Protein AF-A0A521S2D3-F1 (afdb_monomer)

Foldseek 3Di:
DVVVVVVVVVVVVVVVVVVVCVVPVPPPPPPDPPVVVVVVVVVVVVVLVVCCVPPPDHDDSVVVVVVVVVVVVD

Mean predicted aligned error: 13.34 Å

Sequence (74 aa):
MKLLNKVGSSVLLLLIGIGMGLLLSGQGKVGAIPKEDYESLETFTNILAIVKKNYVDDVNAKDLVTGAINGMLG

Radius of gyration: 29.64 Å; Cα contacts (8 Å, |Δi|>4): 7; chains: 1; bounding box: 63×21×74 Å

Solvent-accessible surface area (backbone atoms only — not comparable to full-atom values): 4519 Å² total; per-residue (Å²): 124,71,66,65,57,52,53,53,53,52,52,51,52,51,53,50,51,52,53,50,49,60,70,66,70,70,77,72,80,72,83,64,78,59,66,64,61,58,51,50,52,49,52,53,52,52,51,51,52,51,48,52,72,71,46,95,58,95,63,56,69,67,58,53,51,54,50,52,51,51,63,72,74,102

Secondary structure (DSSP, 8-state):
-HHHHHHHHHHHHHHHHHHHHHHHTT--------HHHHHHHHHHHHHHHHHHHH-SS---HHHHHHHHHHHH--

Structure (mmCIF, N/CA/C/O backbone):
data_AF-A0A521S2D3-F1
#
_entry.id   AF-A0A521S2D3-F1
#
loop_
_atom_site.group_PDB
_atom_site.id
_atom_site.type_symbol
_atom_site.label_atom_id
_atom_site.label_alt_id
_atom_site.label_comp_id
_atom_site.label_asym_id
_atom_site.label_entity_id
_atom_site.label_seq_id
_atom_site.pdbx_PDB_ins_code
_atom_site.Cartn_x
_atom_site.Cartn_y
_atom_site.Cartn_z
_atom_site.occupancy
_atom_site.B_iso_or_equiv
_atom_site.auth_seq_id
_atom_site.auth_comp_id
_atom_site.auth_asym_id
_atom_site.auth_atom_id
_atom_site.pdbx_PDB_model_num
ATOM 1 N N . MET A 1 1 ? 41.630 -3.121 -58.213 1.00 53.19 1 MET A N 1
ATOM 2 C CA . MET A 1 1 ? 41.624 -3.644 -56.823 1.00 53.19 1 MET A CA 1
ATOM 3 C C . MET A 1 1 ? 41.357 -2.610 -55.710 1.00 53.19 1 MET A C 1
ATOM 5 O O . MET A 1 1 ? 41.175 -3.028 -54.579 1.00 53.19 1 MET A O 1
ATOM 9 N N . LYS A 1 2 ? 41.275 -1.287 -55.965 1.00 56.22 2 LYS A N 1
ATOM 10 C CA . LYS A 1 2 ? 41.045 -0.275 -54.899 1.00 56.22 2 LYS A CA 1
ATOM 11 C C . LYS A 1 2 ? 39.576 -0.103 -54.457 1.00 56.22 2 LYS A C 1
ATOM 13 O O . LYS A 1 2 ? 39.325 0.406 -53.373 1.00 56.22 2 LYS A O 1
ATOM 18 N N . LEU A 1 3 ? 38.613 -0.543 -55.273 1.00 54.75 3 LEU A N 1
ATOM 19 C CA . LEU A 1 3 ? 37.174 -0.426 -54.983 1.00 54.75 3 LEU A CA 1
ATOM 20 C C . LEU A 1 3 ? 36.682 -1.473 -53.970 1.00 54.75 3 LEU A C 1
ATOM 22 O O . LEU A 1 3 ? 35.854 -1.151 -53.126 1.00 54.75 3 LEU A O 1
ATOM 26 N N . LEU A 1 4 ? 37.253 -2.685 -53.985 1.00 59.22 4 LEU A N 1
ATOM 27 C CA . LEU A 1 4 ? 36.878 -3.769 -53.069 1.00 59.22 4 LEU A CA 1
ATOM 28 C C . LEU A 1 4 ? 37.259 -3.451 -51.608 1.00 59.22 4 LEU A C 1
ATOM 30 O O . LEU A 1 4 ? 36.477 -3.698 -50.698 1.00 59.22 4 LEU A O 1
ATOM 34 N N . ASN A 1 5 ? 38.412 -2.804 -51.390 1.00 61.81 5 ASN A N 1
ATOM 35 C CA . ASN A 1 5 ? 38.857 -2.388 -50.052 1.00 61.81 5 ASN A CA 1
ATOM 36 C C . ASN A 1 5 ? 38.087 -1.162 -49.518 1.00 61.81 5 ASN A C 1
ATOM 38 O O . ASN A 1 5 ? 37.898 -1.010 -48.315 1.00 61.81 5 ASN A O 1
ATOM 42 N N . LYS A 1 6 ? 37.596 -0.293 -50.414 1.00 66.00 6 LYS A N 1
ATOM 43 C CA . LYS A 1 6 ? 36.784 0.877 -50.042 1.00 66.00 6 LYS A CA 1
ATOM 44 C C . LYS A 1 6 ? 35.400 0.460 -49.535 1.00 66.00 6 LYS A C 1
ATOM 46 O O . LYS A 1 6 ? 34.949 0.982 -48.524 1.00 66.00 6 LYS A O 1
ATOM 51 N N . VAL A 1 7 ? 34.768 -0.518 -50.192 1.00 68.19 7 VAL A N 1
ATOM 52 C CA . VAL A 1 7 ? 33.482 -1.085 -49.749 1.00 68.19 7 VAL A CA 1
ATOM 53 C C . VAL A 1 7 ? 33.651 -1.861 -48.440 1.00 68.19 7 VAL A C 1
ATOM 55 O O . VAL A 1 7 ? 32.865 -1.656 -47.520 1.00 68.19 7 VAL A O 1
ATOM 58 N N . GLY A 1 8 ? 34.715 -2.664 -48.305 1.00 78.56 8 GLY A N 1
ATOM 59 C CA . GLY A 1 8 ? 35.029 -3.358 -47.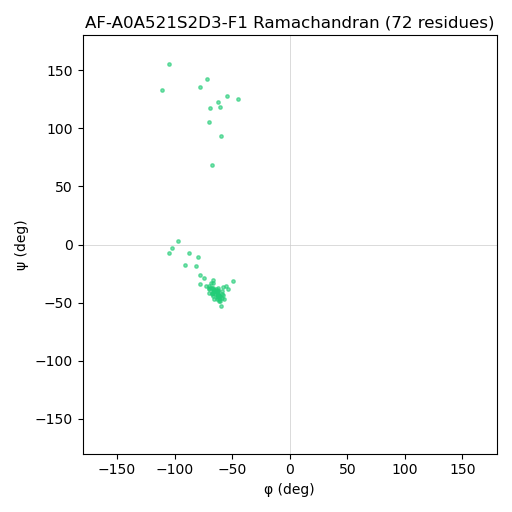049 1.00 78.56 8 GLY A CA 1
ATOM 60 C C . GLY A 1 8 ? 35.227 -2.399 -45.868 1.00 78.56 8 GLY A C 1
ATOM 61 O O . GLY A 1 8 ? 34.672 -2.617 -44.793 1.00 78.56 8 GLY A O 1
ATOM 62 N N . SER A 1 9 ? 35.932 -1.284 -46.086 1.00 79.69 9 SER A N 1
ATOM 63 C CA . SER A 1 9 ? 36.131 -0.253 -45.061 1.00 79.69 9 SER A CA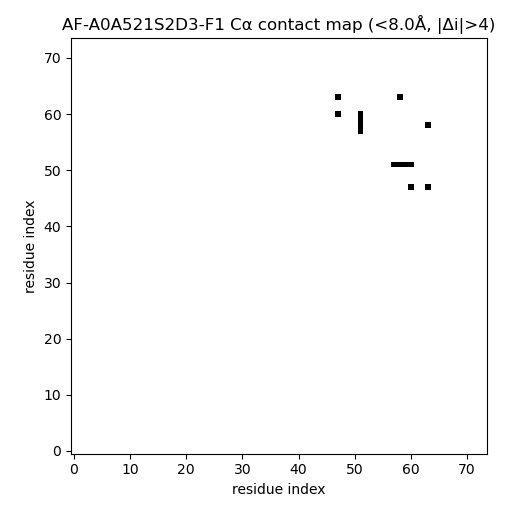 1
ATOM 64 C C . SER A 1 9 ? 34.834 0.467 -44.672 1.00 79.69 9 SER A C 1
ATOM 66 O O . SER A 1 9 ? 34.651 0.783 -43.497 1.00 79.69 9 SER A O 1
ATOM 68 N N . SER A 1 10 ? 33.928 0.725 -45.621 1.00 79.12 10 SER A N 1
ATOM 69 C CA . SER A 1 10 ? 32.624 1.334 -45.326 1.00 79.12 10 SER A CA 1
ATOM 70 C C . SER A 1 10 ? 31.694 0.387 -44.562 1.00 79.12 10 SER A C 1
ATOM 72 O O . SER A 1 10 ? 30.996 0.830 -43.653 1.00 79.12 10 SER A O 1
ATOM 74 N N . VAL A 1 11 ? 31.717 -0.914 -44.874 1.00 86.69 11 VAL A N 1
ATOM 75 C CA . VAL A 1 11 ? 30.943 -1.932 -44.140 1.00 86.69 11 VAL A CA 1
ATOM 76 C C . VAL A 1 11 ? 31.458 -2.081 -42.706 1.00 86.69 11 VAL A C 1
ATOM 78 O O . VAL A 1 11 ? 30.659 -2.153 -41.774 1.00 86.69 11 VAL A O 1
ATOM 81 N N . LEU A 1 12 ? 32.778 -2.049 -42.505 1.00 87.31 12 LEU A N 1
ATOM 82 C CA . LEU A 1 12 ? 33.379 -2.127 -41.173 1.00 87.31 12 LEU A CA 1
ATOM 83 C C . LEU A 1 12 ? 32.976 -0.934 -40.287 1.00 87.31 12 LEU A C 1
ATOM 85 O O . LEU A 1 12 ? 32.614 -1.122 -39.128 1.00 87.31 12 LEU A O 1
ATOM 89 N N . LEU A 1 13 ? 32.976 0.284 -40.840 1.00 87.56 13 LEU A N 1
ATOM 90 C CA . LEU A 1 13 ? 32.533 1.491 -40.129 1.00 87.56 13 LEU A CA 1
ATOM 91 C C . LEU A 1 13 ? 31.054 1.427 -39.733 1.00 87.56 13 LEU A C 1
ATOM 93 O O . LEU A 1 13 ? 30.700 1.831 -38.627 1.00 87.56 13 LEU A O 1
ATOM 97 N N . LEU A 1 14 ? 30.202 0.886 -40.607 1.00 88.44 14 LEU A N 1
ATOM 98 C CA . LEU A 1 14 ? 28.781 0.704 -40.318 1.00 88.44 14 LEU A CA 1
ATOM 99 C C . LEU A 1 14 ? 28.570 -0.273 -39.150 1.00 88.44 14 LEU A C 1
ATOM 101 O O . LEU A 1 14 ? 27.804 0.016 -38.234 1.00 88.44 14 LEU A O 1
ATOM 105 N N . LEU A 1 15 ? 29.287 -1.401 -39.153 1.00 87.69 15 LEU A N 1
ATOM 106 C CA . LEU A 1 15 ? 29.211 -2.407 -38.089 1.00 87.69 15 LEU A CA 1
ATOM 107 C C . LEU A 1 15 ? 29.688 -1.858 -36.742 1.00 87.69 15 LEU A C 1
ATOM 109 O O . LEU A 1 15 ? 29.058 -2.115 -35.718 1.00 87.69 15 LEU A O 1
ATOM 113 N N . ILE A 1 16 ? 30.757 -1.058 -36.743 1.00 88.62 16 ILE A N 1
ATOM 114 C CA . ILE A 1 16 ? 31.257 -0.394 -35.534 1.00 88.62 16 ILE A CA 1
ATOM 115 C C . ILE A 1 16 ? 30.244 0.642 -35.028 1.00 88.62 16 ILE A C 1
ATOM 117 O O . ILE A 1 16 ? 29.992 0.707 -33.827 1.00 88.62 16 ILE A O 1
ATOM 121 N N . GLY A 1 17 ? 29.624 1.417 -35.922 1.00 86.94 17 GLY A N 1
ATOM 122 C CA . GLY A 1 17 ? 28.587 2.388 -35.561 1.00 86.94 17 GLY A CA 1
ATOM 123 C C . GLY A 1 17 ? 27.357 1.737 -34.923 1.00 86.94 17 GLY A C 1
ATOM 124 O O . GLY A 1 17 ? 26.875 2.213 -33.898 1.00 86.94 17 GLY A O 1
ATOM 125 N N . ILE A 1 18 ? 26.893 0.612 -35.475 1.00 85.44 18 ILE A N 1
ATOM 126 C CA . ILE A 1 18 ? 25.779 -0.166 -34.911 1.00 85.44 18 ILE A CA 1
ATOM 127 C C . ILE A 1 18 ? 26.183 -0.786 -33.567 1.00 85.44 18 ILE A C 1
ATOM 129 O O . ILE A 1 18 ? 25.429 -0.693 -32.601 1.00 85.44 18 ILE A O 1
ATOM 133 N N . GLY A 1 19 ? 27.386 -1.361 -33.478 1.00 84.69 19 GLY A N 1
ATOM 134 C CA . GLY A 1 19 ? 27.917 -1.918 -32.233 1.00 84.69 19 GLY A CA 1
ATOM 135 C C . GLY A 1 19 ? 28.004 -0.874 -31.119 1.00 84.69 19 GLY A C 1
ATOM 136 O O . GLY A 1 19 ? 27.521 -1.114 -30.017 1.00 84.69 19 GLY A O 1
ATOM 137 N N . MET A 1 20 ? 28.532 0.318 -31.412 1.00 82.31 20 MET A N 1
ATOM 138 C CA . MET A 1 20 ? 28.568 1.428 -30.453 1.00 82.31 20 MET A CA 1
ATOM 139 C C . MET A 1 20 ? 27.170 1.939 -30.098 1.00 82.31 20 MET A C 1
ATOM 141 O O . MET A 1 20 ? 26.909 2.207 -28.929 1.00 82.31 20 MET A O 1
ATOM 145 N N . GLY A 1 21 ? 26.257 2.032 -31.068 1.00 81.12 21 GLY A N 1
ATOM 146 C CA . GLY A 1 21 ? 24.872 2.431 -30.819 1.00 81.12 21 GLY A CA 1
ATOM 147 C C . GLY A 1 21 ? 24.165 1.507 -29.824 1.00 81.12 21 GLY A C 1
ATOM 148 O O . GLY A 1 21 ? 23.523 1.994 -28.898 1.00 81.12 21 GLY A O 1
ATOM 149 N N . LEU A 1 22 ? 24.354 0.190 -29.958 1.00 77.94 22 LEU A N 1
ATOM 150 C CA . LEU A 1 22 ? 23.776 -0.810 -29.052 1.00 77.94 22 LEU A CA 1
ATOM 151 C C . LEU A 1 22 ? 24.419 -0.798 -27.658 1.00 77.94 22 LEU A C 1
ATOM 153 O O . LEU A 1 22 ? 23.725 -0.989 -26.659 1.00 77.94 22 LEU A O 1
ATOM 157 N N . LEU A 1 23 ? 25.729 -0.546 -27.575 1.00 72.94 23 LEU A N 1
ATOM 158 C CA . LEU A 1 23 ? 26.432 -0.427 -26.293 1.00 72.94 23 LEU A CA 1
ATOM 159 C C . LEU A 1 23 ? 25.983 0.809 -25.501 1.00 72.94 23 LEU A C 1
ATOM 161 O O . LEU A 1 23 ? 25.926 0.763 -24.274 1.00 72.94 23 LEU A O 1
ATOM 165 N N . LEU A 1 24 ? 25.632 1.898 -26.189 1.00 71.69 24 LEU A N 1
ATOM 166 C CA . LEU A 1 24 ? 25.223 3.156 -25.560 1.00 71.69 24 LEU A CA 1
ATOM 167 C C . LEU A 1 24 ? 23.705 3.260 -25.320 1.00 71.69 24 LEU A C 1
ATOM 169 O O . LEU A 1 24 ? 23.279 4.073 -24.501 1.00 71.69 24 LEU A O 1
ATOM 173 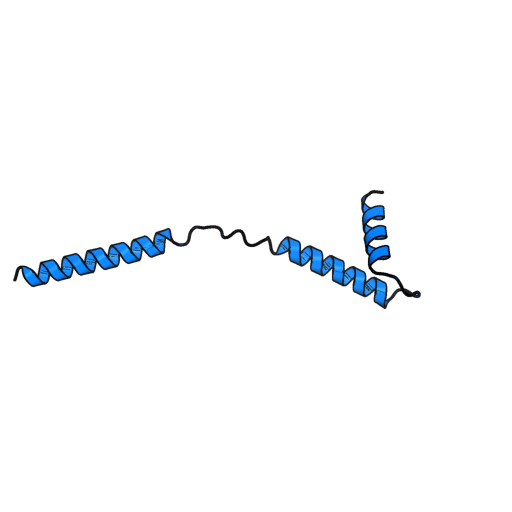N N . SER A 1 25 ? 22.873 2.441 -25.973 1.00 67.62 25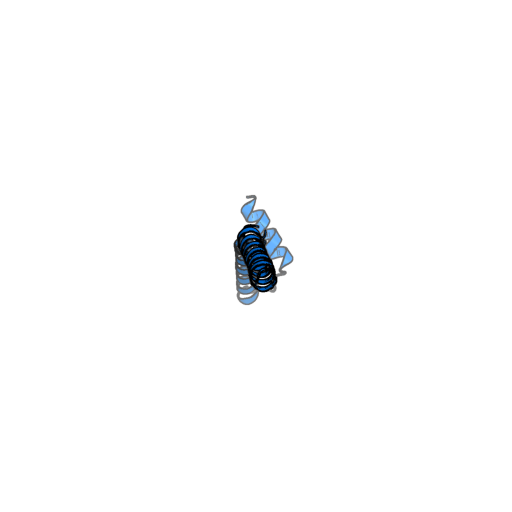 SER A N 1
ATOM 174 C CA . SER A 1 25 ? 21.407 2.537 -25.873 1.00 67.62 25 SER A CA 1
ATOM 175 C C . SER A 1 25 ? 20.793 1.917 -24.606 1.00 67.62 25 SER A C 1
ATOM 177 O O . SER A 1 25 ? 19.604 2.100 -24.363 1.00 67.62 25 SER A O 1
ATOM 179 N N . GLY A 1 26 ? 21.558 1.166 -23.805 1.00 63.34 26 GLY A N 1
ATOM 180 C CA . GLY A 1 26 ? 21.013 0.304 -22.741 1.00 63.34 26 GLY A CA 1
ATOM 181 C C . GLY A 1 26 ? 21.112 0.804 -21.292 1.00 63.34 26 GLY A C 1
ATOM 182 O O . GLY A 1 26 ? 20.645 0.108 -20.397 1.00 63.34 26 GLY A O 1
ATOM 183 N N . GLN A 1 27 ? 21.724 1.962 -21.014 1.00 6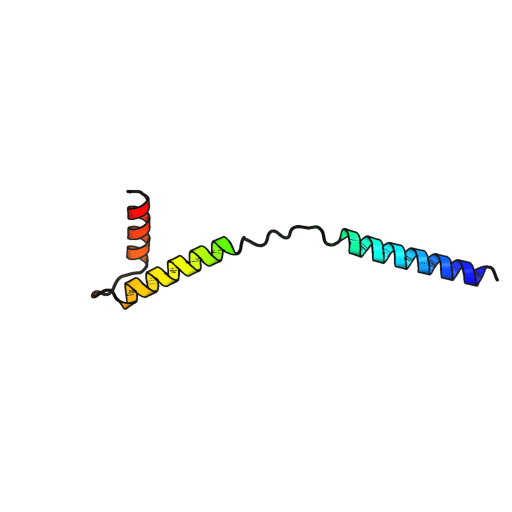1.88 27 GLN A N 1
ATOM 184 C CA . GLN A 1 27 ? 22.054 2.362 -19.628 1.00 61.88 27 GLN A CA 1
ATOM 185 C C . GLN A 1 27 ? 21.048 3.307 -18.950 1.00 61.88 27 GLN A C 1
ATOM 187 O O . GLN A 1 27 ? 21.255 3.711 -17.803 1.00 61.88 27 GLN A O 1
ATOM 192 N N . GLY A 1 28 ? 19.940 3.645 -19.609 1.00 62.09 28 GLY A N 1
ATOM 193 C CA . GLY A 1 28 ? 18.865 4.392 -18.966 1.00 62.09 28 GLY A CA 1
ATOM 194 C C . GLY A 1 28 ? 18.163 3.506 -17.946 1.00 62.09 28 GLY A C 1
ATOM 195 O O . GLY A 1 28 ? 17.397 2.627 -18.330 1.00 62.09 28 GLY A O 1
ATOM 196 N N . LYS A 1 29 ? 18.406 3.728 -16.649 1.00 60.25 29 LYS A N 1
ATOM 197 C CA . LYS A 1 29 ? 17.552 3.191 -15.584 1.00 60.25 29 LYS A CA 1
ATOM 198 C C . LYS A 1 29 ? 16.156 3.757 -15.814 1.00 60.25 29 LYS A C 1
ATOM 200 O O . LYS A 1 29 ? 15.871 4.889 -15.436 1.00 60.25 29 LYS A O 1
ATOM 205 N N . VAL A 1 30 ? 15.327 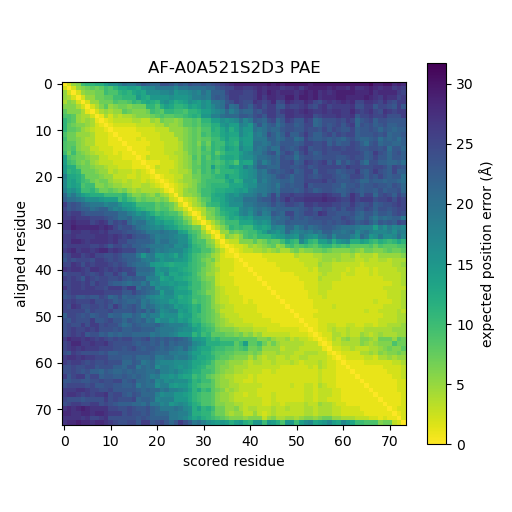3.004 -16.527 1.00 63.03 30 VAL A N 1
ATOM 206 C CA . VAL A 1 30 ? 13.932 3.356 -16.759 1.00 63.03 30 VAL A CA 1
ATOM 207 C C . VAL A 1 30 ? 13.310 3.422 -15.373 1.00 63.03 30 VAL A C 1
ATOM 209 O O . VAL A 1 30 ? 13.361 2.436 -14.638 1.00 63.03 30 VAL A O 1
ATOM 212 N N . GLY A 1 31 ? 12.817 4.597 -14.983 1.00 59.47 31 GLY A N 1
ATOM 213 C CA . GLY A 1 31 ? 12.106 4.804 -13.726 1.00 59.47 31 GLY A CA 1
ATOM 214 C C . GLY A 1 31 ? 10.772 4.072 -13.769 1.00 59.47 31 GLY A C 1
ATOM 215 O O . GLY A 1 31 ? 9.723 4.695 -13.880 1.00 59.47 31 GLY A O 1
ATOM 216 N N . ALA A 1 32 ? 10.808 2.741 -13.767 1.00 61.34 32 ALA A N 1
ATOM 217 C CA . ALA A 1 32 ? 9.653 1.948 -13.419 1.00 61.34 32 ALA A CA 1
ATOM 218 C C . ALA A 1 32 ? 9.332 2.308 -11.969 1.00 61.34 32 ALA A C 1
ATOM 220 O O . ALA A 1 32 ? 10.209 2.204 -11.109 1.00 61.34 32 ALA A O 1
ATOM 221 N N . ILE A 1 33 ? 8.106 2.777 -11.728 1.00 60.69 33 ILE A N 1
ATOM 222 C CA . ILE A 1 33 ? 7.565 2.937 -10.377 1.00 60.69 33 ILE A CA 1
ATOM 223 C C . ILE A 1 33 ? 7.917 1.651 -9.613 1.00 60.69 33 ILE A C 1
ATOM 225 O O . ILE A 1 33 ? 7.665 0.563 -10.154 1.00 60.69 33 ILE A O 1
ATOM 229 N N . PRO A 1 34 ? 8.590 1.744 -8.452 1.00 64.31 34 PRO A N 1
ATOM 230 C CA . PRO A 1 34 ? 9.091 0.566 -7.770 1.00 64.31 34 PRO A CA 1
ATOM 231 C C . PRO A 1 34 ? 7.934 -0.408 -7.541 1.00 64.31 34 PRO A C 1
ATOM 233 O O . PRO A 1 34 ? 6.881 -0.036 -7.034 1.00 64.31 34 PRO A O 1
ATOM 236 N N . LYS A 1 35 ? 8.119 -1.668 -7.959 1.00 68.88 35 LYS A N 1
ATOM 237 C CA . LYS A 1 35 ? 7.135 -2.753 -7.762 1.00 68.88 35 LYS A CA 1
ATOM 238 C C . LYS A 1 35 ? 6.650 -2.838 -6.313 1.00 68.88 35 LYS A C 1
ATOM 240 O O . LYS A 1 35 ? 5.500 -3.180 -6.079 1.00 68.88 35 LYS A O 1
ATOM 245 N N . GLU A 1 36 ? 7.528 -2.473 -5.390 1.00 74.88 36 GLU A N 1
ATOM 246 C CA . GLU A 1 36 ? 7.302 -2.392 -3.952 1.00 74.88 36 GLU A CA 1
ATOM 247 C C . GLU A 1 36 ? 6.084 -1.531 -3.570 1.00 74.88 36 GLU A C 1
ATOM 249 O O . GLU A 1 36 ? 5.305 -1.926 -2.699 1.00 74.88 36 GLU A O 1
ATOM 254 N N . ASP A 1 37 ? 5.846 -0.411 -4.264 1.00 78.56 37 ASP A N 1
ATOM 255 C CA . ASP A 1 37 ? 4.698 0.460 -3.979 1.00 78.56 37 ASP A CA 1
ATOM 256 C C . ASP A 1 37 ? 3.377 -0.240 -4.338 1.00 78.56 37 ASP A C 1
ATOM 258 O O . ASP A 1 37 ? 2.405 -0.198 -3.583 1.00 78.56 37 ASP A O 1
ATOM 262 N N . TYR A 1 38 ? 3.343 -0.943 -5.474 1.00 85.56 38 TYR A N 1
ATOM 263 C CA . TYR A 1 38 ? 2.165 -1.705 -5.898 1.00 85.56 38 TYR A CA 1
ATOM 264 C C . TYR A 1 38 ? 1.923 -2.936 -5.022 1.00 85.56 38 TYR A C 1
ATOM 266 O O . TYR A 1 38 ? 0.775 -3.232 -4.696 1.00 85.56 38 TYR A O 1
ATOM 274 N N . GLU A 1 39 ? 2.987 -3.618 -4.610 1.00 88.31 39 GLU A N 1
ATOM 275 C CA . GLU A 1 39 ? 2.922 -4.781 -3.719 1.00 88.31 39 GLU A CA 1
ATOM 276 C C . GLU A 1 39 ? 2.373 -4.400 -2.334 1.00 88.31 39 GLU A C 1
ATOM 278 O O . GLU A 1 39 ? 1.541 -5.107 -1.754 1.00 88.31 39 GLU A O 1
ATOM 283 N N . SER A 1 40 ? 2.758 -3.223 -1.836 1.00 89.44 40 SER A N 1
ATOM 284 C CA . SER A 1 40 ? 2.230 -2.662 -0.590 1.00 89.44 40 SER A CA 1
ATOM 285 C C . SER A 1 40 ? 0.734 -2.339 -0.694 1.00 89.44 40 SER A C 1
ATOM 287 O O . SER A 1 40 ? -0.042 -2.669 0.208 1.00 89.44 40 SER A O 1
ATOM 289 N N . LEU A 1 41 ? 0.297 -1.749 -1.813 1.00 91.56 41 LEU A N 1
ATOM 290 C CA . LEU A 1 41 ? -1.121 -1.462 -2.070 1.00 91.56 41 LEU A CA 1
ATOM 291 C C . LEU A 1 41 ? -1.966 -2.736 -2.229 1.00 91.56 41 LEU A C 1
ATOM 293 O O . LEU A 1 41 ? -3.095 -2.796 -1.729 1.00 91.56 41 LEU A O 1
ATOM 297 N N . GLU A 1 42 ? -1.430 -3.759 -2.896 1.00 92.94 42 GLU A N 1
ATOM 298 C CA . GLU A 1 42 ? -2.071 -5.071 -3.018 1.00 92.94 42 GLU A CA 1
ATOM 299 C C . GLU A 1 42 ? -2.250 -5.718 -1.643 1.00 92.94 42 GLU A C 1
ATOM 301 O O . GLU A 1 42 ? -3.358 -6.123 -1.281 1.00 92.94 42 GLU A O 1
ATOM 306 N N . THR A 1 43 ? -1.185 -5.737 -0.839 1.00 94.56 43 THR A N 1
ATOM 307 C CA . THR A 1 43 ? -1.217 -6.275 0.526 1.00 94.56 43 THR A CA 1
ATOM 308 C C . THR A 1 43 ? -2.277 -5.571 1.369 1.00 94.56 43 THR A C 1
ATOM 310 O O . THR A 1 43 ? -3.098 -6.228 2.014 1.00 94.56 43 THR A O 1
ATOM 313 N N . PHE A 1 44 ? -2.322 -4.239 1.315 1.00 94.31 44 PHE A N 1
ATOM 314 C CA . PHE A 1 44 ? -3.313 -3.455 2.044 1.00 94.31 44 PHE A CA 1
ATOM 315 C C . PHE A 1 44 ? -4.750 -3.779 1.605 1.00 94.31 44 PHE A C 1
ATOM 317 O O . PHE A 1 44 ? -5.627 -4.006 2.440 1.00 94.31 44 PHE A O 1
ATOM 324 N N . THR A 1 45 ? -4.991 -3.888 0.297 1.00 93.94 45 THR A N 1
ATOM 325 C CA . THR A 1 45 ? -6.315 -4.226 -0.251 1.00 93.94 45 THR A CA 1
ATOM 326 C C . THR A 1 45 ? -6.748 -5.644 0.133 1.00 93.94 45 THR A C 1
ATOM 328 O O . THR A 1 45 ? -7.909 -5.859 0.493 1.00 93.94 45 THR A O 1
ATOM 331 N N . ASN A 1 46 ? -5.822 -6.606 0.132 1.00 95.44 46 ASN A N 1
ATOM 332 C CA . ASN A 1 46 ? -6.089 -7.980 0.558 1.00 95.44 46 ASN A CA 1
ATOM 333 C C . ASN A 1 46 ? -6.504 -8.044 2.033 1.00 95.44 46 ASN A C 1
ATOM 335 O O . ASN A 1 46 ? -7.464 -8.739 2.375 1.00 95.44 46 ASN A O 1
ATOM 339 N N . ILE A 1 47 ? -5.846 -7.273 2.903 1.00 94.88 47 ILE A N 1
ATOM 340 C CA . ILE A 1 47 ? -6.223 -7.170 4.318 1.00 94.88 47 ILE A CA 1
ATOM 341 C C . ILE A 1 47 ? -7.641 -6.601 4.456 1.00 94.88 47 ILE A C 1
ATOM 343 O O . ILE A 1 47 ? -8.464 -7.188 5.162 1.00 94.88 47 ILE A O 1
ATOM 347 N N . LEU A 1 48 ? -7.971 -5.517 3.744 1.00 93.88 48 LEU A N 1
ATOM 348 C CA . LEU A 1 48 ? -9.325 -4.946 3.766 1.00 93.88 48 LEU A CA 1
ATOM 349 C C . LEU A 1 48 ? -10.389 -5.958 3.314 1.00 93.88 48 LEU A C 1
ATOM 351 O O . LEU A 1 48 ? -11.460 -6.037 3.919 1.00 93.88 48 LEU A O 1
ATOM 355 N N . ALA A 1 49 ? -10.092 -6.760 2.289 1.00 93.44 49 ALA A N 1
ATOM 356 C CA . ALA A 1 49 ? -10.995 -7.799 1.801 1.00 93.44 49 ALA A CA 1
ATOM 357 C C . ALA A 1 49 ? -11.223 -8.907 2.842 1.00 93.44 49 ALA A C 1
ATOM 359 O O . ALA A 1 49 ? -12.357 -9.359 3.023 1.00 93.44 49 ALA A O 1
ATOM 360 N N . ILE A 1 50 ? -10.172 -9.318 3.559 1.00 94.44 50 ILE A N 1
ATOM 361 C CA . ILE A 1 50 ? -10.276 -10.289 4.656 1.00 94.44 50 ILE A CA 1
ATOM 362 C C . ILE A 1 50 ? -11.149 -9.727 5.775 1.00 94.44 50 ILE A C 1
ATOM 364 O O . ILE A 1 50 ? -12.047 -10.428 6.240 1.00 94.44 50 ILE A O 1
ATOM 368 N N . VAL A 1 51 ? -10.922 -8.478 6.185 1.00 93.06 51 VAL A N 1
ATOM 369 C CA . VAL A 1 51 ? -11.727 -7.841 7.235 1.00 93.06 51 VAL A CA 1
ATOM 370 C C . VAL A 1 51 ? -13.185 -7.796 6.802 1.00 93.06 51 VAL A C 1
ATOM 372 O O . VAL A 1 51 ? -14.028 -8.350 7.493 1.00 93.06 51 VAL A O 1
ATOM 375 N N . LYS A 1 52 ? -13.483 -7.263 5.614 1.00 89.75 52 LYS A N 1
ATOM 376 C CA . LYS A 1 52 ? -14.861 -7.170 5.119 1.00 89.75 52 LYS A CA 1
ATOM 377 C C . LYS A 1 52 ? -15.568 -8.527 5.029 1.00 89.75 52 LYS A C 1
ATOM 379 O O . LYS A 1 52 ? -16.761 -8.609 5.285 1.00 89.75 52 LYS A O 1
ATOM 384 N N . LYS A 1 53 ? -14.849 -9.590 4.659 1.00 91.88 53 LYS A N 1
ATOM 385 C CA . LYS A 1 53 ? -15.417 -10.941 4.535 1.00 91.88 53 LYS A CA 1
ATOM 386 C C . LYS A 1 53 ? -15.726 -11.593 5.885 1.00 91.88 53 LYS A C 1
ATOM 388 O O . LYS A 1 53 ? -16.659 -12.384 5.962 1.00 91.88 53 LYS A O 1
ATOM 393 N N . ASN A 1 54 ? -14.899 -11.340 6.897 1.00 92.12 54 ASN A N 1
ATOM 394 C CA . ASN A 1 54 ? -14.970 -12.044 8.180 1.00 92.12 54 ASN A CA 1
ATOM 395 C C . ASN A 1 54 ? -15.577 -11.195 9.305 1.00 92.12 54 ASN A C 1
ATOM 397 O O . ASN A 1 54 ? -15.788 -11.711 10.401 1.00 92.12 54 ASN A O 1
ATOM 401 N N . TYR A 1 55 ? -15.835 -9.909 9.064 1.00 91.12 55 TYR A N 1
ATOM 402 C CA . TYR A 1 55 ? -16.525 -9.059 10.023 1.00 91.12 55 TYR A CA 1
ATOM 403 C C . TYR A 1 55 ? -18.005 -9.439 10.100 1.00 91.12 55 TYR A C 1
ATOM 405 O O . TYR A 1 55 ? -18.615 -9.813 9.101 1.00 91.12 55 TYR A O 1
ATOM 413 N N . VAL A 1 56 ? -18.560 -9.380 11.311 1.00 89.81 56 VAL A N 1
ATOM 414 C CA . VAL A 1 56 ? -19.947 -9.791 11.583 1.00 89.81 56 VAL A CA 1
ATOM 415 C C . VAL A 1 56 ? -20.945 -8.838 10.923 1.00 89.81 56 VAL A C 1
ATOM 417 O O . VAL A 1 56 ? -21.993 -9.277 10.456 1.00 89.81 56 VAL A O 1
ATOM 420 N N . ASP A 1 57 ? -20.581 -7.559 10.840 1.00 88.06 57 ASP A N 1
ATOM 421 C CA . ASP A 1 57 ? -21.392 -6.498 10.250 1.00 88.06 57 ASP A CA 1
ATOM 422 C C . ASP A 1 57 ? -20.874 -6.088 8.865 1.00 88.06 57 ASP A C 1
ATOM 424 O O . ASP A 1 57 ? -19.686 -6.225 8.554 1.00 88.06 57 ASP A O 1
ATOM 428 N N . ASP A 1 58 ? -21.758 -5.531 8.032 1.00 85.56 58 ASP A N 1
ATOM 429 C CA . ASP A 1 58 ? -21.338 -4.938 6.761 1.00 85.56 58 ASP A CA 1
ATOM 430 C C . ASP A 1 58 ? -20.539 -3.657 7.031 1.00 85.56 58 ASP A C 1
ATOM 432 O O . ASP A 1 58 ? -21.039 -2.689 7.609 1.00 85.56 58 ASP A O 1
ATOM 436 N N . VAL A 1 59 ? -19.275 -3.669 6.617 1.00 87.88 59 VAL A N 1
ATOM 437 C CA . VAL A 1 59 ? -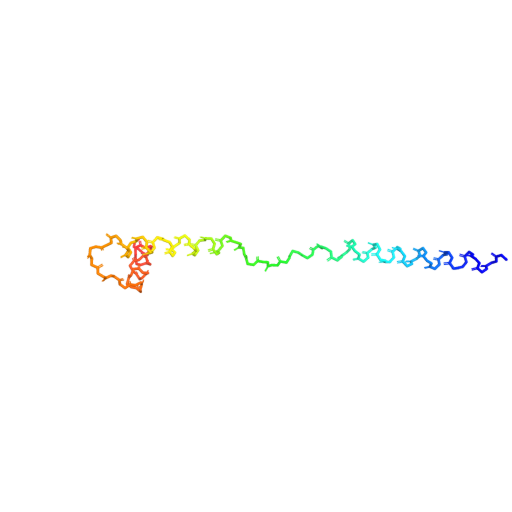18.332 -2.567 6.804 1.00 87.88 59 VAL A CA 1
ATOM 438 C C . VAL A 1 59 ? -17.991 -1.917 5.468 1.00 87.88 59 VAL A C 1
ATOM 440 O O . VAL A 1 59 ? -17.650 -2.575 4.476 1.00 87.88 59 VAL A O 1
ATOM 443 N N . ASN A 1 60 ? -18.039 -0.584 5.443 1.00 91.19 60 ASN A N 1
ATOM 444 C CA . ASN A 1 60 ? -17.642 0.192 4.278 1.00 91.19 60 ASN A CA 1
ATOM 445 C C . ASN A 1 60 ? -16.111 0.274 4.190 1.00 91.19 60 ASN A C 1
ATOM 447 O O . ASN A 1 60 ? -15.428 0.564 5.170 1.00 91.19 60 ASN A O 1
ATOM 451 N N . ALA A 1 61 ? -15.567 0.085 2.985 1.00 88.88 61 ALA A N 1
ATOM 452 C CA . ALA A 1 61 ? -14.134 0.206 2.729 1.00 88.88 61 ALA A CA 1
ATOM 453 C C . ALA A 1 61 ? -13.569 1.572 3.157 1.00 88.88 61 ALA A C 1
ATOM 455 O O . ALA A 1 61 ? -12.456 1.637 3.669 1.00 88.88 61 ALA A O 1
ATOM 456 N N . LYS A 1 62 ? -14.338 2.656 2.996 1.00 92.94 62 LYS A N 1
ATOM 457 C CA . LYS A 1 62 ? -13.935 4.002 3.419 1.00 92.94 62 LYS A CA 1
ATOM 458 C C . LYS A 1 62 ? -13.685 4.068 4.925 1.00 92.94 62 LYS A C 1
ATOM 460 O O . LYS A 1 62 ? -12.659 4.597 5.338 1.00 92.94 62 LYS A O 1
ATOM 465 N N . ASP A 1 63 ? -14.584 3.495 5.718 1.00 93.25 63 ASP A N 1
ATOM 466 C CA . ASP A 1 63 ? -14.491 3.528 7.177 1.00 93.25 63 ASP A CA 1
ATOM 467 C C . ASP A 1 63 ? -13.306 2.689 7.667 1.00 93.25 63 ASP A C 1
ATOM 469 O O . ASP A 1 63 ? -12.577 3.117 8.560 1.00 93.25 63 ASP A O 1
ATOM 473 N N . LEU A 1 64 ? -13.039 1.549 7.017 1.00 93.12 64 LEU A N 1
ATOM 474 C CA . LEU A 1 64 ? -11.856 0.728 7.294 1.00 93.1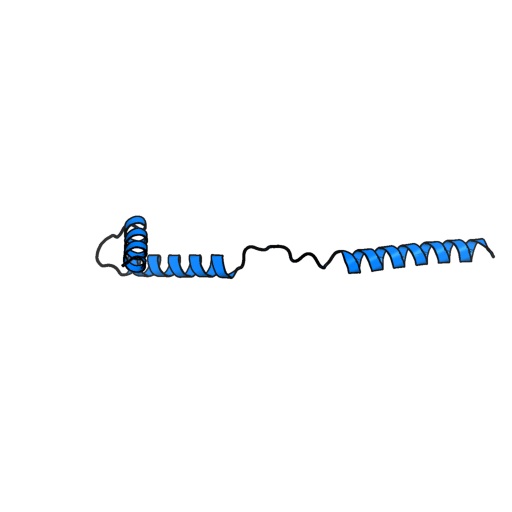2 64 LEU A CA 1
ATOM 475 C C . LEU A 1 64 ? -10.549 1.476 6.994 1.00 93.12 64 LEU A C 1
ATOM 477 O O . LEU A 1 64 ? -9.623 1.447 7.803 1.00 93.12 64 LEU A O 1
ATOM 481 N N . VAL A 1 65 ? -10.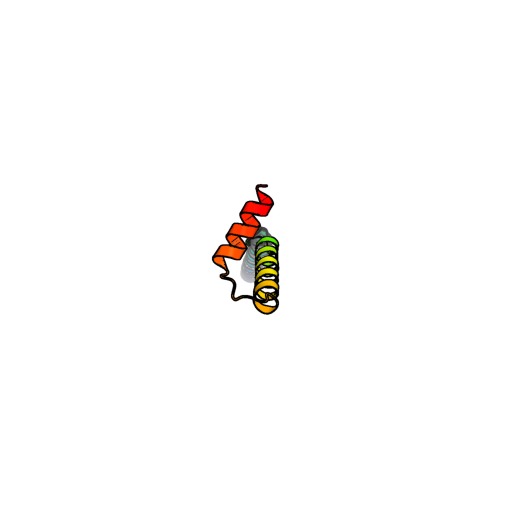474 2.173 5.855 1.00 94.19 65 VAL A N 1
ATOM 482 C CA . VAL A 1 65 ? -9.292 2.965 5.478 1.00 94.19 65 VAL A CA 1
ATOM 483 C C . VAL A 1 65 ? -9.089 4.130 6.444 1.00 94.19 65 VAL A C 1
ATOM 485 O O . VAL A 1 65 ? -7.980 4.329 6.936 1.00 94.19 65 VAL A O 1
ATOM 488 N N . THR A 1 66 ? -10.144 4.882 6.761 1.00 94.75 66 THR A N 1
ATOM 489 C CA . THR A 1 66 ? -10.067 5.987 7.726 1.00 94.75 66 THR A CA 1
ATOM 490 C C . THR A 1 66 ? -9.689 5.488 9.123 1.00 94.75 66 THR A C 1
ATOM 492 O O . THR A 1 66 ? -8.853 6.107 9.777 1.00 94.75 66 THR A O 1
ATOM 495 N N . GLY A 1 67 ? -10.229 4.350 9.563 1.00 93.44 67 GLY A N 1
ATOM 496 C CA . GLY A 1 67 ? -9.857 3.711 10.826 1.00 93.44 67 GLY A CA 1
ATOM 497 C C . GLY A 1 67 ? -8.389 3.284 10.865 1.00 93.44 67 GLY A C 1
ATOM 498 O O . GLY A 1 67 ? -7.703 3.564 11.846 1.00 93.44 67 GLY A O 1
ATOM 499 N N . ALA A 1 68 ? -7.880 2.686 9.783 1.00 93.69 68 ALA A N 1
ATOM 500 C CA . ALA A 1 68 ? -6.470 2.322 9.665 1.00 93.69 68 ALA A CA 1
ATOM 501 C C . ALA A 1 68 ? -5.552 3.555 9.719 1.00 93.69 68 ALA A C 1
ATOM 503 O O . ALA A 1 68 ? -4.564 3.545 10.447 1.00 93.69 68 ALA A O 1
ATOM 504 N N . ILE A 1 69 ? -5.899 4.635 9.007 1.00 95.12 69 ILE A N 1
ATOM 505 C CA . ILE A 1 69 ? -5.151 5.903 9.048 1.00 95.12 69 ILE A CA 1
ATOM 506 C C . ILE A 1 69 ? -5.141 6.477 10.465 1.00 95.12 69 ILE A C 1
ATOM 508 O O . ILE A 1 69 ? -4.077 6.804 10.980 1.00 95.12 69 ILE A O 1
ATOM 512 N N . ASN A 1 70 ? -6.302 6.557 11.117 1.00 95.88 70 ASN A N 1
ATOM 513 C CA . ASN A 1 70 ? -6.396 7.075 12.480 1.00 95.88 70 ASN A CA 1
ATOM 514 C C . ASN A 1 70 ? -5.597 6.221 13.474 1.00 95.88 70 ASN A C 1
ATOM 516 O O . ASN A 1 70 ? -4.964 6.776 14.363 1.00 95.88 70 ASN A O 1
ATOM 520 N N . GLY A 1 71 ? -5.577 4.895 13.303 1.00 94.38 71 GLY A N 1
ATOM 521 C CA . GLY A 1 71 ? -4.747 3.996 14.107 1.00 94.38 71 GLY A CA 1
ATOM 522 C C . GLY A 1 71 ? -3.241 4.183 13.887 1.00 94.38 71 GLY A C 1
ATOM 523 O O . GLY A 1 71 ? -2.476 3.993 14.823 1.00 94.38 71 GLY A O 1
ATOM 524 N N . MET A 1 72 ? -2.813 4.584 12.683 1.00 93.94 72 MET A N 1
ATOM 525 C CA . MET A 1 72 ? -1.409 4.922 12.389 1.00 93.94 72 MET A CA 1
ATOM 526 C C . MET A 1 72 ? -0.996 6.310 12.903 1.00 93.94 72 MET A C 1
ATOM 528 O O . MET A 1 72 ? 0.188 6.540 13.130 1.00 93.94 72 MET A O 1
ATOM 532 N N . LEU A 1 73 ? -1.947 7.239 13.042 1.00 93.00 73 LEU A N 1
ATOM 533 C CA . LEU A 1 73 ? -1.726 8.593 13.570 1.00 93.00 73 LEU A CA 1
ATOM 534 C C . LEU A 1 73 ? -1.846 8.681 15.103 1.00 93.00 73 LEU A C 1
ATOM 536 O O . LEU A 1 73 ? -1.613 9.757 15.656 1.00 93.00 73 LEU A O 1
ATOM 540 N N . GLY A 1 74 ? -2.279 7.592 15.745 1.00 68.88 74 GLY A N 1
ATOM 541 C CA . GLY A 1 74 ? -2.534 7.488 17.184 1.00 68.88 74 GLY A CA 1
ATOM 542 C C . GLY A 1 74 ? -1.285 7.407 18.047 1.00 68.88 74 GLY A C 1
ATOM 543 O O . GLY A 1 74 ? -0.244 6.910 17.564 1.00 68.88 74 GLY A O 1
#

pLDDT: mean 81.91, std 12.94, range [53.19, 95.88]